Protein AF-A0A4Y2F3P7-F1 (afdb_monomer_lite)

Foldseek 3Di:
DDCDPVQVVQLVVLVLVLCLCQPPPPPNVPPPVSNVVSLVVSQVSGPDHDDSVVSVVVVVVVVVVVVVQLVVVVVPPDPVSVVVVCVVSDDPPPRCVVSSVNVVVVVVVVVVD

Organism: Araneus ventricosus (NCBI:txid182803)

Secondary structure (DSSP, 8-state):
----HHHHHHHHHHHHT-HHHH-TTSGGGG-HHHHHHHHHHHHHHSSS---HHHHHHHHHHHHHHHHHHHHHHHHSS-THHHHHHHHHTTT--SSSHHHHHHHHHHHHHTT--

Radius of gyration: 15.16 Å; chains: 1; bounding box: 39×27×40 Å

Structure (mmCIF, N/CA/C/O backbone):
data_AF-A0A4Y2F3P7-F1
#
_entry.id   AF-A0A4Y2F3P7-F1
#
loop_
_atom_site.group_PDB
_atom_site.id
_atom_site.type_symbol
_atom_site.label_atom_id
_atom_site.label_alt_id
_atom_site.label_comp_id
_atom_site.label_asym_id
_atom_site.label_entity_id
_atom_site.label_seq_id
_atom_site.pdbx_PDB_ins_code
_atom_site.Cartn_x
_atom_site.Cartn_y
_atom_site.Cartn_z
_atom_site.occupancy
_atom_site.B_iso_or_equiv
_atom_site.auth_seq_id
_atom_site.auth_comp_id
_atom_site.auth_asym_id
_atom_site.auth_atom_id
_atom_site.pdbx_PDB_model_num
ATOM 1 N N . MET A 1 1 ? -7.903 16.117 0.290 1.00 64.12 1 MET A N 1
ATOM 2 C CA . MET A 1 1 ? -8.701 14.959 -0.153 1.00 64.12 1 MET A CA 1
ATOM 3 C C . MET A 1 1 ? -9.018 14.114 1.056 1.00 64.12 1 MET A C 1
ATOM 5 O O . MET A 1 1 ? -8.113 13.847 1.843 1.00 64.12 1 MET A O 1
ATOM 9 N N . GLU A 1 2 ? -10.283 13.759 1.219 1.00 78.06 2 GLU A N 1
ATOM 10 C CA . GLU A 1 2 ? -10.767 12.995 2.361 1.00 78.06 2 GLU A CA 1
ATOM 11 C C . GLU A 1 2 ? -10.760 11.503 2.016 1.00 78.06 2 GLU A C 1
ATOM 13 O O . GLU A 1 2 ? -11.240 11.102 0.961 1.00 78.06 2 GLU A O 1
ATOM 18 N N . TRP A 1 3 ? -10.139 10.691 2.870 1.00 82.50 3 TRP A N 1
ATOM 19 C CA . TRP A 1 3 ? -10.161 9.236 2.741 1.00 82.50 3 TRP A CA 1
ATOM 20 C C . TRP A 1 3 ? -11.307 8.716 3.597 1.00 82.50 3 TRP A C 1
ATOM 22 O O . TRP A 1 3 ? -11.174 8.708 4.821 1.00 82.50 3 TRP A O 1
ATOM 32 N N . ASN A 1 4 ? -12.399 8.295 2.968 1.00 86.81 4 ASN A N 1
ATOM 33 C CA . ASN A 1 4 ? -13.493 7.630 3.669 1.00 86.81 4 ASN A CA 1
ATOM 34 C C . ASN A 1 4 ? -13.157 6.147 3.920 1.00 86.81 4 ASN A C 1
ATOM 36 O O . ASN A 1 4 ? -12.151 5.627 3.429 1.00 86.81 4 ASN A O 1
ATOM 40 N N . ASN A 1 5 ? -13.991 5.469 4.708 1.00 82.62 5 ASN A N 1
ATOM 41 C CA . ASN A 1 5 ? -13.761 4.066 5.048 1.00 82.62 5 ASN A CA 1
ATOM 42 C C . ASN A 1 5 ? -13.778 3.167 3.808 1.00 82.62 5 ASN A C 1
ATOM 44 O O . ASN A 1 5 ? -12.901 2.326 3.682 1.00 82.62 5 ASN A O 1
ATOM 48 N N . GLU A 1 6 ? -14.698 3.390 2.869 1.00 84.38 6 GLU A N 1
ATOM 49 C CA . GLU A 1 6 ? -14.829 2.600 1.637 1.00 84.38 6 GLU A CA 1
ATOM 50 C C . GLU A 1 6 ? -13.552 2.630 0.785 1.00 84.38 6 GLU A C 1
ATOM 52 O O . GLU A 1 6 ? -13.012 1.577 0.460 1.00 84.38 6 GLU A O 1
ATOM 57 N N . LEU A 1 7 ? -12.993 3.818 0.531 1.00 85.75 7 LEU A N 1
ATOM 58 C CA . LEU A 1 7 ? -11.725 3.995 -0.188 1.00 85.75 7 LEU A CA 1
ATOM 59 C C . LEU A 1 7 ? -10.540 3.381 0.562 1.00 85.75 7 LEU A C 1
ATOM 61 O O . LEU A 1 7 ? -9.559 2.956 -0.047 1.00 85.75 7 LEU A O 1
ATOM 65 N N . ILE A 1 8 ? -10.591 3.354 1.897 1.00 86.19 8 ILE A N 1
ATOM 66 C CA . ILE A 1 8 ? -9.576 2.663 2.695 1.00 86.19 8 ILE A CA 1
ATOM 67 C C . ILE A 1 8 ? -9.691 1.147 2.497 1.00 86.19 8 ILE A C 1
ATOM 69 O O . ILE A 1 8 ? -8.653 0.515 2.315 1.00 86.19 8 ILE A O 1
ATOM 73 N N . MET A 1 9 ? -10.901 0.572 2.488 1.00 83.81 9 MET A N 1
ATOM 74 C CA . MET A 1 9 ? -11.093 -0.862 2.203 1.00 83.81 9 MET A CA 1
ATOM 75 C C . MET A 1 9 ? -10.571 -1.202 0.807 1.00 83.81 9 MET A C 1
ATOM 77 O O . MET A 1 9 ? -9.777 -2.125 0.645 1.00 83.81 9 MET A O 1
ATOM 81 N N . GLU A 1 10 ? -10.955 -0.389 -0.176 1.00 88.12 10 GLU A N 1
ATOM 82 C CA . GLU A 1 10 ? -10.577 -0.558 -1.576 1.00 88.12 10 GLU A CA 1
ATOM 83 C C . GLU A 1 10 ? -9.060 -0.476 -1.782 1.00 88.12 10 GLU A C 1
ATOM 85 O O . GLU A 1 10 ? -8.501 -1.161 -2.630 1.00 88.12 10 GLU A O 1
ATOM 90 N N . PHE A 1 11 ? -8.367 0.322 -0.968 1.00 88.75 11 PHE A N 1
ATOM 91 C CA . PHE A 1 11 ? -6.908 0.356 -0.935 1.00 88.75 11 PHE A CA 1
ATOM 92 C C . PHE A 1 11 ? -6.290 -0.880 -0.277 1.00 88.75 11 PHE A C 1
ATOM 94 O O . PHE A 1 11 ? -5.257 -1.374 -0.732 1.00 88.75 11 PHE A O 1
ATOM 101 N N . LEU A 1 12 ? -6.883 -1.360 0.814 1.00 85.38 12 LEU A N 1
ATOM 102 C CA . LEU A 1 12 ? -6.334 -2.455 1.607 1.00 85.38 12 LEU A CA 1
ATOM 103 C C . LEU A 1 12 ? -6.451 -3.812 0.910 1.00 85.38 12 LEU A C 1
ATOM 105 O O . LEU A 1 12 ? -5.537 -4.624 1.049 1.00 85.38 12 LEU A O 1
ATOM 109 N N . ASP A 1 13 ? -7.517 -4.052 0.149 1.00 87.50 13 ASP A N 1
ATOM 110 C CA . ASP A 1 13 ? -7.730 -5.323 -0.554 1.00 87.50 13 ASP A CA 1
ATOM 111 C C . ASP A 1 13 ? -6.608 -5.677 -1.555 1.00 87.50 13 ASP A C 1
ATOM 113 O O . ASP A 1 13 ? -6.004 -6.741 -1.405 1.00 87.50 13 ASP A O 1
ATOM 117 N N . PRO A 1 14 ? -6.241 -4.826 -2.533 1.00 88.50 14 PRO A N 1
ATOM 118 C CA . PRO A 1 14 ? -5.115 -5.101 -3.422 1.00 88.50 14 PRO A CA 1
ATOM 119 C C . PRO A 1 14 ? -3.764 -4.980 -2.705 1.00 88.50 14 PRO A C 1
ATOM 121 O O . PRO A 1 14 ? -2.806 -5.634 -3.101 1.00 88.50 14 PRO A O 1
ATOM 124 N N . TYR A 1 15 ? -3.659 -4.182 -1.639 1.00 88.56 15 TYR A N 1
ATOM 125 C CA . TYR A 1 15 ? -2.419 -4.065 -0.868 1.00 88.56 15 TYR A CA 1
ATOM 126 C C . TYR A 1 15 ? -2.040 -5.372 -0.151 1.00 88.56 15 TYR A C 1
ATOM 128 O O . TYR A 1 15 ? -0.862 -5.734 -0.131 1.00 88.56 15 TYR A O 1
ATOM 136 N N . ASP A 1 16 ? -3.016 -6.092 0.407 1.00 84.62 16 ASP A N 1
ATOM 137 C CA . ASP A 1 16 ? -2.804 -7.392 1.064 1.00 84.62 16 ASP A CA 1
ATOM 138 C C . ASP A 1 16 ? -2.251 -8.442 0.084 1.00 84.62 16 ASP A C 1
ATOM 140 O O . ASP A 1 16 ? -1.336 -9.200 0.409 1.00 84.62 16 ASP A O 1
ATOM 144 N N . LEU A 1 17 ? -2.718 -8.404 -1.167 1.00 87.62 17 LEU A N 1
ATOM 145 C CA . LEU A 1 17 ? -2.315 -9.324 -2.236 1.00 87.62 17 LEU A CA 1
ATOM 146 C C . LEU A 1 17 ? -0.904 -9.078 -2.788 1.00 87.62 17 LEU A C 1
ATOM 148 O O . LEU A 1 17 ? -0.411 -9.889 -3.569 1.00 87.62 17 LEU A O 1
ATOM 152 N N . GLU A 1 18 ? -0.239 -7.992 -2.390 1.00 88.81 18 GLU A N 1
ATOM 153 C CA . GLU A 1 18 ? 1.062 -7.581 -2.923 1.00 88.81 18 GLU A CA 1
ATOM 154 C C . GLU A 1 18 ? 2.191 -7.785 -1.890 1.00 88.81 18 GLU A C 1
ATOM 156 O O . GLU A 1 18 ? 2.733 -6.813 -1.343 1.00 88.81 18 GLU A O 1
ATOM 161 N N . PRO A 1 19 ? 2.618 -9.040 -1.622 1.00 84.62 19 PRO A N 1
ATOM 162 C CA . PRO A 1 19 ? 3.602 -9.352 -0.585 1.00 84.62 19 PRO A CA 1
ATOM 163 C C . PRO A 1 19 ? 4.960 -8.703 -0.840 1.00 84.62 19 PRO A C 1
ATOM 165 O O . PRO A 1 19 ? 5.689 -8.430 0.105 1.00 84.62 19 PRO A O 1
ATOM 168 N N . MET A 1 20 ? 5.308 -8.378 -2.083 1.00 86.94 20 MET A N 1
ATOM 169 C CA . MET A 1 20 ? 6.545 -7.649 -2.379 1.00 86.94 20 MET A CA 1
ATOM 170 C C . MET A 1 20 ? 6.574 -6.242 -1.759 1.00 86.94 20 MET A C 1
ATOM 172 O O . MET A 1 20 ? 7.644 -5.724 -1.456 1.00 86.94 20 MET A O 1
ATOM 176 N N . ILE A 1 21 ? 5.425 -5.620 -1.473 1.00 86.56 21 ILE A N 1
ATOM 177 C CA . ILE A 1 21 ? 5.390 -4.301 -0.823 1.00 86.56 21 ILE A CA 1
ATOM 178 C C . ILE A 1 21 ? 5.601 -4.412 0.688 1.00 86.56 21 ILE A C 1
ATOM 180 O O . ILE A 1 21 ? 6.237 -3.541 1.293 1.00 86.56 21 ILE A O 1
ATOM 184 N N . TRP A 1 22 ? 5.037 -5.439 1.321 1.00 83.31 22 TRP A N 1
ATOM 185 C CA . TRP A 1 22 ? 4.931 -5.495 2.776 1.00 83.31 22 TRP A CA 1
ATOM 186 C C . TRP A 1 22 ? 5.704 -6.622 3.453 1.00 83.31 22 TRP A C 1
ATOM 188 O O . TRP A 1 22 ? 6.083 -6.453 4.610 1.00 83.31 22 TRP A O 1
ATOM 198 N N . ASN A 1 23 ? 5.962 -7.730 2.764 1.00 79.44 23 ASN A N 1
ATOM 199 C CA . ASN A 1 23 ? 6.666 -8.882 3.306 1.00 79.44 23 ASN A CA 1
ATOM 200 C C . ASN A 1 23 ? 8.175 -8.768 3.029 1.00 79.44 23 ASN A C 1
ATOM 202 O O . ASN A 1 23 ? 8.604 -9.002 1.901 1.00 79.44 23 ASN A O 1
ATOM 206 N N . PRO A 1 24 ? 9.020 -8.500 4.037 1.00 77.00 24 PRO A N 1
ATOM 207 C CA . PRO A 1 24 ? 10.465 -8.425 3.856 1.00 77.00 24 PRO A CA 1
ATOM 208 C C . PRO A 1 24 ? 11.137 -9.771 3.566 1.00 77.00 24 PRO A C 1
ATOM 210 O O . PRO A 1 24 ? 12.311 -9.768 3.203 1.00 77.00 24 PRO A O 1
ATOM 213 N N . GLN A 1 25 ? 10.431 -10.894 3.740 1.00 79.31 25 GLN A N 1
ATOM 214 C CA . GLN A 1 25 ? 10.898 -12.225 3.333 1.00 79.31 25 GLN A CA 1
ATOM 215 C C . GLN A 1 25 ? 10.588 -12.527 1.863 1.00 79.31 25 GLN A C 1
ATOM 217 O O . GLN A 1 25 ? 11.075 -13.520 1.334 1.00 79.31 25 GLN A O 1
ATOM 222 N N . ASN A 1 26 ? 9.773 -11.703 1.197 1.00 80.81 26 ASN A N 1
ATOM 223 C CA . ASN A 1 26 ? 9.545 -11.855 -0.231 1.00 80.81 26 ASN A CA 1
ATOM 224 C C . ASN A 1 26 ? 10.834 -11.502 -0.988 1.00 80.81 26 ASN A C 1
ATOM 226 O O . ASN A 1 26 ? 11.434 -10.452 -0.745 1.00 80.81 26 ASN A O 1
ATOM 230 N N . GLU A 1 27 ? 11.241 -12.365 -1.916 1.00 85.81 27 GLU A N 1
ATOM 231 C CA . GLU A 1 27 ? 12.463 -12.205 -2.712 1.00 85.81 27 GLU A CA 1
ATOM 232 C C . GLU A 1 27 ? 12.508 -10.856 -3.450 1.00 85.81 27 GLU A C 1
ATOM 234 O O . GLU A 1 27 ? 13.539 -10.181 -3.483 1.00 85.81 27 GLU A O 1
ATOM 239 N N . HIS A 1 28 ? 11.355 -10.394 -3.933 1.00 85.19 28 HIS A N 1
ATOM 240 C CA . HIS A 1 28 ? 11.215 -9.153 -4.689 1.00 85.19 28 HIS A CA 1
ATOM 241 C C . HIS A 1 28 ? 10.998 -7.914 -3.811 1.00 85.19 28 HIS A C 1
ATOM 243 O O . HIS A 1 28 ? 10.872 -6.809 -4.333 1.00 85.19 28 HIS A O 1
ATOM 249 N N . HIS A 1 29 ? 11.001 -8.036 -2.479 1.00 79.88 29 HIS A N 1
ATOM 250 C CA . HIS A 1 29 ? 10.772 -6.894 -1.584 1.00 79.88 29 HIS A CA 1
ATOM 251 C C . HIS A 1 29 ? 11.836 -5.795 -1.695 1.00 79.88 29 HIS A C 1
ATOM 253 O O . HIS A 1 29 ? 11.574 -4.617 -1.443 1.00 79.88 29 HIS A O 1
ATOM 259 N N . LYS A 1 30 ? 13.065 -6.175 -2.055 1.00 83.06 30 LYS A N 1
ATOM 260 C CA . LYS A 1 30 ? 14.181 -5.238 -2.251 1.00 83.06 30 LYS A CA 1
ATOM 261 C C . LYS A 1 30 ? 14.285 -4.745 -3.694 1.00 83.06 30 LYS A C 1
ATOM 263 O O . LYS A 1 30 ? 15.049 -3.814 -3.955 1.00 83.06 30 LYS A O 1
ATOM 268 N N . ASP A 1 31 ? 13.533 -5.347 -4.612 1.00 90.25 31 ASP A N 1
ATOM 269 C CA . ASP A 1 31 ? 13.552 -4.987 -6.020 1.00 90.25 31 ASP A CA 1
ATOM 270 C C . ASP A 1 31 ? 12.642 -3.780 -6.268 1.00 90.25 31 ASP A C 1
ATOM 272 O O . ASP A 1 31 ? 11.419 -3.826 -6.127 1.00 90.25 31 ASP A O 1
ATOM 276 N N . ARG A 1 32 ? 13.265 -2.665 -6.653 1.00 89.38 32 ARG A N 1
ATOM 277 C CA . ARG A 1 32 ? 12.570 -1.395 -6.877 1.00 89.38 32 ARG A CA 1
ATOM 278 C C . ARG A 1 32 ? 11.577 -1.461 -8.032 1.00 89.38 32 ARG A C 1
ATOM 280 O O . ARG A 1 32 ? 10.570 -0.761 -7.956 1.00 89.38 32 ARG A O 1
ATOM 287 N N . ASN A 1 33 ? 11.849 -2.262 -9.059 1.00 92.75 33 ASN A N 1
ATOM 288 C CA . ASN A 1 33 ? 10.989 -2.378 -10.234 1.00 92.75 33 ASN A CA 1
ATOM 289 C C . ASN A 1 33 ? 9.734 -3.166 -9.872 1.00 92.75 33 ASN A C 1
ATOM 291 O O . ASN A 1 33 ? 8.631 -2.653 -10.014 1.00 92.75 33 ASN A O 1
ATOM 295 N N . HIS A 1 34 ? 9.902 -4.335 -9.253 1.00 91.31 34 HIS A N 1
ATOM 296 C CA . HIS A 1 34 ? 8.775 -5.154 -8.805 1.00 91.31 34 HIS A CA 1
ATOM 297 C C . HIS A 1 34 ? 7.903 -4.423 -7.775 1.00 91.31 34 HIS A C 1
ATOM 299 O O . HIS A 1 34 ? 6.676 -4.433 -7.874 1.00 91.31 34 HIS A O 1
ATOM 305 N N . VAL A 1 35 ? 8.521 -3.718 -6.821 1.00 90.75 35 VAL A N 1
ATOM 306 C CA . VAL A 1 35 ? 7.785 -2.886 -5.859 1.00 90.75 35 VAL A CA 1
ATOM 307 C C . VAL A 1 35 ? 7.046 -1.749 -6.567 1.00 90.75 35 VAL A C 1
ATOM 309 O O . VAL A 1 35 ? 5.906 -1.455 -6.210 1.00 90.75 35 VAL A O 1
ATOM 312 N N . TYR A 1 36 ? 7.663 -1.090 -7.550 1.00 93.75 36 TYR A N 1
ATOM 313 C CA . TYR A 1 36 ? 7.001 -0.045 -8.334 1.00 93.75 36 TYR A CA 1
ATOM 314 C C . TYR A 1 36 ? 5.795 -0.594 -9.101 1.00 93.75 36 TYR A C 1
ATOM 316 O O . TYR A 1 36 ? 4.719 0.001 -9.031 1.00 93.75 36 TYR A O 1
ATOM 324 N N . ASP A 1 37 ? 5.947 -1.746 -9.747 1.00 94.38 37 ASP A N 1
ATOM 325 C CA . ASP A 1 37 ? 4.884 -2.401 -10.505 1.00 94.38 37 ASP A CA 1
ATOM 326 C C . ASP A 1 37 ? 3.734 -2.842 -9.598 1.00 94.38 37 ASP A C 1
ATOM 328 O O . ASP A 1 37 ? 2.571 -2.671 -9.953 1.00 94.38 37 ASP A O 1
ATOM 332 N N . ALA A 1 38 ? 4.025 -3.318 -8.387 1.00 93.75 38 ALA A N 1
ATOM 333 C CA . ALA A 1 38 ? 3.003 -3.612 -7.384 1.00 93.75 38 ALA A CA 1
ATOM 334 C C . ALA A 1 38 ? 2.218 -2.362 -6.974 1.00 93.75 38 ALA A C 1
ATOM 336 O O . ALA A 1 38 ? 0.989 -2.370 -6.929 1.00 93.75 38 ALA A O 1
ATOM 337 N N . TRP A 1 39 ? 2.910 -1.244 -6.737 1.00 94.69 39 TRP A N 1
ATOM 338 C CA . TRP A 1 39 ? 2.246 0.033 -6.468 1.00 94.69 39 TRP A CA 1
ATOM 339 C C . TRP A 1 39 ? 1.400 0.507 -7.651 1.00 94.69 39 TRP A C 1
ATOM 341 O O . TRP A 1 39 ? 0.340 1.095 -7.437 1.00 94.69 39 TRP A O 1
ATOM 351 N N . LYS A 1 40 ? 1.846 0.248 -8.883 1.00 95.00 40 LYS A N 1
ATOM 352 C CA . LYS A 1 40 ? 1.078 0.522 -10.098 1.00 95.00 40 LYS A CA 1
ATOM 353 C C . LYS A 1 40 ? -0.168 -0.348 -10.204 1.00 95.00 40 LYS A C 1
ATOM 355 O O . LYS A 1 40 ? -1.225 0.192 -10.505 1.00 95.00 40 LYS A O 1
ATOM 360 N N . ARG A 1 41 ? -0.079 -1.643 -9.891 1.00 94.62 41 ARG A N 1
ATOM 361 C CA . ARG A 1 41 ? -1.245 -2.538 -9.840 1.00 94.62 41 ARG A CA 1
ATOM 362 C C . ARG A 1 41 ? -2.271 -2.055 -8.823 1.00 94.62 41 ARG A C 1
ATOM 364 O O . ARG A 1 41 ? -3.435 -1.928 -9.173 1.00 94.62 41 ARG A O 1
ATOM 371 N N . ILE A 1 42 ? -1.837 -1.673 -7.619 1.00 93.81 42 ILE A N 1
ATOM 372 C CA . ILE A 1 42 ? -2.731 -1.072 -6.616 1.00 93.81 42 ILE A CA 1
ATOM 373 C C . ILE A 1 42 ? -3.374 0.208 -7.157 1.00 93.81 42 ILE A C 1
ATOM 375 O O . ILE A 1 42 ? -4.582 0.355 -7.051 1.00 93.81 42 ILE A O 1
ATOM 379 N N . GLN A 1 43 ? -2.592 1.117 -7.752 1.00 93.94 43 GLN A N 1
ATOM 380 C CA . GLN A 1 43 ? -3.113 2.358 -8.338 1.00 93.94 43 GLN A CA 1
ATOM 381 C C . GLN A 1 43 ? -4.208 2.079 -9.377 1.00 93.94 43 GLN A C 1
ATOM 383 O O . GLN A 1 43 ? -5.238 2.741 -9.361 1.00 93.94 43 GLN A O 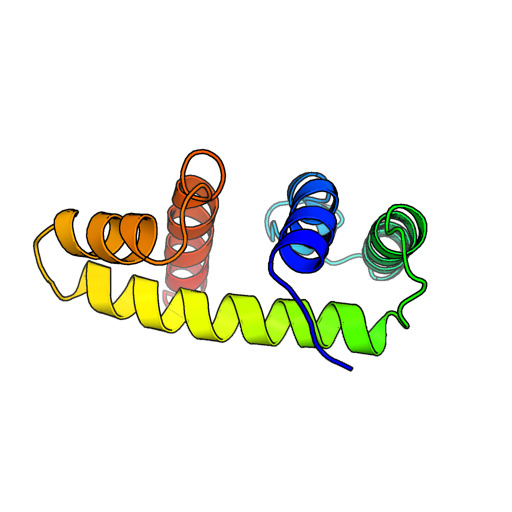1
ATOM 388 N N . SER A 1 44 ? -3.988 1.104 -10.260 1.00 93.88 44 SER A N 1
ATOM 389 C CA . SER A 1 44 ? -4.933 0.739 -11.319 1.00 93.88 44 SER A CA 1
ATOM 390 C C . SER A 1 44 ? -6.180 0.007 -10.823 1.00 93.88 44 SER A C 1
ATOM 392 O O . SER A 1 44 ? -7.185 0.017 -11.525 1.00 93.88 44 SER A O 1
ATOM 394 N N . SER A 1 45 ? -6.127 -0.621 -9.647 1.00 91.75 45 SER A N 1
ATOM 395 C CA . SER A 1 45 ? -7.268 -1.328 -9.051 1.00 91.75 45 SER A CA 1
ATOM 396 C C . SER A 1 45 ? -8.225 -0.418 -8.279 1.00 91.75 45 SER A C 1
ATOM 398 O O . SER A 1 45 ? -9.287 -0.881 -7.878 1.00 91.75 45 SER A O 1
ATOM 400 N N . LEU A 1 46 ? -7.856 0.843 -8.038 1.00 89.94 46 LEU A N 1
ATOM 401 C CA . LEU A 1 46 ? -8.680 1.799 -7.298 1.00 89.94 46 LEU A CA 1
ATOM 402 C C . LEU A 1 46 ? -9.670 2.518 -8.218 1.00 89.94 46 LEU A C 1
ATOM 404 O O . LEU A 1 46 ? -9.334 2.911 -9.334 1.00 89.94 46 LEU A O 1
ATOM 408 N N . SER A 1 47 ? -10.862 2.798 -7.696 1.00 89.25 47 SER A N 1
ATOM 409 C CA . SER A 1 47 ? -11.918 3.563 -8.371 1.00 89.25 47 SER A CA 1
ATOM 410 C C . SER A 1 47 ? -11.526 5.016 -8.640 1.00 89.25 47 SER A C 1
ATOM 412 O O . SER A 1 47 ? -12.106 5.672 -9.504 1.00 89.25 47 SER A O 1
ATOM 414 N N . ILE A 1 48 ? -10.550 5.538 -7.894 1.00 89.19 48 ILE A N 1
ATOM 415 C CA . ILE A 1 48 ? -10.023 6.891 -8.054 1.00 89.19 48 ILE A CA 1
ATOM 416 C C . ILE A 1 48 ? -8.530 6.811 -8.348 1.00 89.19 48 ILE A C 1
ATOM 418 O O . ILE A 1 48 ? -7.790 6.107 -7.660 1.00 89.19 48 ILE A O 1
ATOM 422 N N . ASP A 1 49 ? -8.072 7.594 -9.326 1.00 89.31 49 ASP A N 1
ATOM 423 C CA . ASP A 1 49 ? -6.647 7.692 -9.607 1.00 89.31 49 ASP A CA 1
ATOM 424 C C . ASP A 1 49 ? -5.926 8.489 -8.512 1.00 89.31 49 ASP A C 1
ATOM 426 O O . ASP A 1 49 ? -6.204 9.664 -8.249 1.00 89.31 49 ASP A O 1
ATOM 430 N N . PHE A 1 50 ? -4.956 7.838 -7.878 1.00 90.00 50 PHE A N 1
ATOM 431 C CA . PHE A 1 50 ? -4.088 8.439 -6.880 1.00 90.00 50 PHE A CA 1
ATOM 432 C C . PHE A 1 50 ? -2.642 8.367 -7.338 1.00 90.00 50 PHE A C 1
ATOM 434 O O . PHE A 1 50 ? -2.135 7.306 -7.691 1.00 90.00 50 PHE A O 1
ATOM 441 N N . SER A 1 51 ? -1.905 9.469 -7.189 1.00 93.19 51 SER A N 1
ATOM 442 C CA . SER A 1 51 ? -0.454 9.405 -7.370 1.00 93.19 51 SER A CA 1
ATOM 443 C C . SER A 1 51 ? 0.176 8.390 -6.405 1.00 93.19 51 SER A C 1
ATOM 445 O O . SER A 1 51 ? -0.187 8.316 -5.225 1.00 93.19 51 SER A O 1
ATOM 447 N N . LEU A 1 52 ? 1.209 7.674 -6.862 1.00 92.81 52 LEU A N 1
ATOM 448 C CA . LEU A 1 52 ? 1.940 6.719 -6.018 1.00 92.81 52 LEU A CA 1
ATOM 449 C C . LEU A 1 52 ? 2.483 7.357 -4.729 1.00 92.81 52 LEU A C 1
ATOM 451 O O . LEU A 1 52 ? 2.606 6.690 -3.704 1.00 92.81 52 LEU A O 1
ATOM 455 N N . LYS A 1 53 ? 2.790 8.661 -4.759 1.00 92.62 53 LYS A N 1
ATOM 456 C CA . LYS A 1 53 ? 3.212 9.428 -3.579 1.00 92.62 53 LYS A CA 1
ATOM 457 C C . LYS A 1 53 ? 2.113 9.468 -2.512 1.00 92.62 53 LYS A C 1
ATOM 459 O O . LYS A 1 53 ? 2.406 9.281 -1.332 1.00 92.62 53 LYS A O 1
ATOM 464 N N . VAL A 1 54 ? 0.863 9.685 -2.919 1.00 92.19 54 VAL A N 1
ATOM 465 C CA . VAL A 1 54 ? -0.296 9.719 -2.016 1.00 92.19 54 VAL A CA 1
ATOM 466 C C . VAL A 1 54 ? -0.581 8.329 -1.449 1.00 92.19 54 VAL A C 1
ATOM 468 O O . VAL A 1 54 ? -0.747 8.208 -0.236 1.00 92.19 54 VAL A O 1
ATOM 471 N N . LEU A 1 55 ? -0.540 7.282 -2.279 1.00 91.75 55 LEU A N 1
ATOM 472 C CA . LEU A 1 55 ? -0.747 5.893 -1.841 1.00 91.75 55 LEU A CA 1
ATOM 473 C C . LEU A 1 55 ? 0.294 5.452 -0.805 1.00 91.75 55 LEU A C 1
ATOM 475 O O . LEU A 1 55 ? -0.051 4.961 0.272 1.00 91.75 55 LEU A O 1
ATOM 479 N N . LYS A 1 56 ? 1.577 5.717 -1.079 1.00 91.56 56 LYS A N 1
ATOM 480 C CA . LYS A 1 56 ? 2.671 5.433 -0.139 1.00 91.56 56 LYS A CA 1
ATOM 481 C C . LYS A 1 56 ? 2.485 6.180 1.179 1.00 91.56 56 LYS A C 1
ATOM 483 O O . LYS A 1 56 ? 2.610 5.576 2.244 1.00 91.56 56 LYS A O 1
ATOM 488 N N . LYS A 1 57 ? 2.114 7.464 1.123 1.00 91.62 57 LYS A N 1
ATOM 489 C CA . LYS A 1 57 ? 1.864 8.259 2.331 1.00 91.62 57 LYS A CA 1
ATOM 490 C C . LYS A 1 57 ? 0.670 7.738 3.128 1.00 91.62 57 LYS A C 1
ATOM 492 O O . LYS A 1 57 ? 0.726 7.690 4.356 1.00 91.62 57 LYS A O 1
ATOM 497 N N . LYS A 1 58 ? -0.401 7.317 2.451 1.00 89.81 58 LYS A N 1
ATOM 498 C CA . LYS A 1 58 ? -1.578 6.740 3.106 1.00 89.81 58 LYS A CA 1
ATOM 499 C C . LYS A 1 58 ? -1.223 5.444 3.829 1.00 89.81 58 LYS A C 1
ATOM 501 O O . LYS A 1 58 ? -1.568 5.304 5.001 1.00 89.81 58 LYS A O 1
ATOM 506 N N . LYS A 1 59 ? -0.457 4.560 3.184 1.00 88.81 59 LYS A N 1
ATOM 507 C CA . LYS A 1 59 ? 0.089 3.349 3.810 1.00 88.81 59 LYS A CA 1
ATOM 508 C C . LYS A 1 59 ? 0.919 3.669 5.048 1.00 88.81 59 LYS A C 1
ATOM 510 O O . LYS A 1 59 ? 0.744 3.026 6.077 1.00 88.81 59 LYS A O 1
ATOM 515 N N . GLU A 1 60 ? 1.818 4.651 4.982 1.00 86.25 60 GLU A N 1
ATOM 516 C CA . GLU A 1 60 ? 2.622 5.061 6.143 1.00 86.25 60 GLU A CA 1
ATOM 517 C C . GLU A 1 60 ? 1.756 5.517 7.317 1.00 86.25 60 GLU A C 1
ATOM 519 O O . GLU A 1 60 ? 1.978 5.069 8.442 1.00 86.25 60 GLU A O 1
ATOM 524 N N . ASN A 1 61 ? 0.750 6.354 7.053 1.00 85.06 61 ASN A N 1
ATOM 525 C CA . ASN A 1 61 ? -0.163 6.855 8.078 1.00 85.06 61 ASN A CA 1
ATOM 526 C C . ASN A 1 61 ? -0.983 5.719 8.711 1.00 85.06 61 ASN A C 1
ATOM 528 O O . ASN A 1 61 ? -1.085 5.654 9.934 1.00 85.06 61 ASN A O 1
ATOM 532 N N . LEU A 1 62 ? -1.519 4.800 7.897 1.00 84.56 62 LEU A N 1
ATOM 533 C CA . LEU A 1 62 ? -2.258 3.627 8.381 1.00 84.56 62 LEU A CA 1
ATOM 534 C C . LEU A 1 62 ? -1.377 2.756 9.283 1.00 84.56 62 LEU A C 1
ATOM 536 O O . LEU A 1 62 ? -1.771 2.409 10.394 1.00 84.56 62 LEU A O 1
ATOM 540 N N . MET A 1 63 ? -0.147 2.476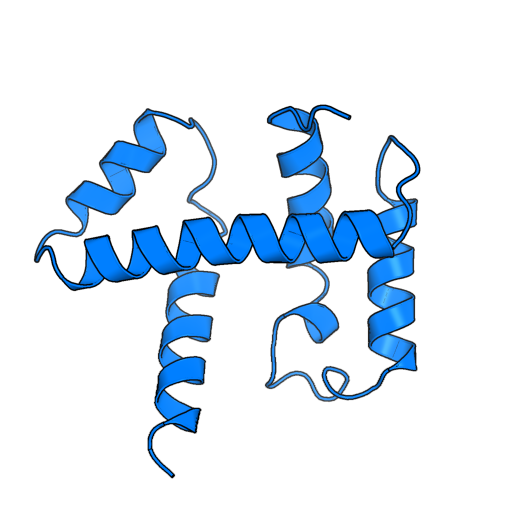 8.850 1.00 79.44 63 MET A N 1
ATOM 541 C CA . MET A 1 63 ? 0.791 1.654 9.617 1.00 79.44 63 MET A CA 1
ATOM 542 C C . MET A 1 63 ? 1.275 2.346 10.894 1.00 79.44 63 MET A C 1
ATOM 544 O O . MET A 1 63 ? 1.511 1.676 11.892 1.00 79.44 63 MET A O 1
ATOM 548 N N . ALA A 1 64 ? 1.435 3.671 10.901 1.00 76.69 64 ALA A N 1
ATOM 549 C CA . ALA A 1 64 ? 1.810 4.415 12.104 1.00 76.69 64 ALA A CA 1
ATOM 550 C C . ALA A 1 64 ? 0.728 4.317 13.189 1.00 76.69 64 ALA A C 1
ATOM 552 O O . ALA A 1 64 ? 1.033 3.962 14.330 1.00 76.69 64 ALA A O 1
ATOM 553 N N . THR A 1 65 ? -0.533 4.555 12.817 1.00 74.31 65 THR A N 1
ATOM 554 C CA . THR A 1 65 ? -1.683 4.389 13.717 1.00 74.31 65 THR A CA 1
ATOM 555 C C . THR A 1 65 ? -1.776 2.950 14.213 1.00 74.31 65 THR A C 1
ATOM 557 O O . THR A 1 65 ? -1.912 2.715 15.412 1.00 74.31 65 THR A O 1
ATOM 560 N N . TYR A 1 66 ? -1.612 1.983 13.310 1.00 72.88 66 TYR A N 1
ATOM 561 C CA . TYR A 1 66 ? -1.687 0.566 13.640 1.00 72.88 66 TYR A CA 1
ATOM 562 C C . TYR A 1 66 ? -0.589 0.109 14.607 1.00 72.88 66 TYR A C 1
ATOM 564 O O . TYR A 1 66 ? -0.889 -0.533 15.607 1.00 72.88 66 TYR A O 1
ATOM 572 N N . ARG A 1 67 ? 0.676 0.490 14.375 1.00 73.19 67 ARG A N 1
ATOM 573 C CA . ARG A 1 67 ? 1.794 0.166 15.283 1.00 73.19 67 ARG A CA 1
ATOM 574 C C . ARG A 1 67 ? 1.555 0.706 16.686 1.00 73.19 67 ARG A C 1
ATOM 576 O O . ARG A 1 67 ? 1.801 -0.005 17.654 1.00 73.19 67 ARG A O 1
ATOM 583 N N . LYS A 1 68 ? 1.055 1.941 16.799 1.00 69.81 68 LYS A N 1
ATOM 584 C CA . LYS A 1 68 ? 0.728 2.548 18.095 1.00 69.81 68 LYS A CA 1
ATOM 585 C C . LYS A 1 68 ? -0.332 1.728 18.832 1.00 69.81 68 LYS A C 1
ATOM 587 O O . LYS A 1 68 ? -0.146 1.425 20.004 1.00 69.81 68 LYS A O 1
ATOM 592 N N . LEU A 1 69 ? -1.394 1.327 18.134 1.00 66.69 69 LEU A N 1
ATOM 593 C CA . LEU A 1 69 ? -2.448 0.483 18.699 1.00 66.69 69 LEU A CA 1
ATOM 594 C C . LEU A 1 69 ? -1.918 -0.894 19.111 1.00 66.69 69 LEU A C 1
ATOM 596 O O . LEU A 1 69 ? -2.203 -1.357 20.210 1.00 66.69 69 LEU A O 1
ATOM 600 N N . ALA A 1 70 ? -1.104 -1.527 18.267 1.00 64.88 70 ALA A N 1
ATOM 601 C CA . ALA A 1 70 ? -0.521 -2.830 18.558 1.00 64.88 70 ALA A CA 1
ATOM 602 C C . ALA A 1 70 ? 0.416 -2.795 19.777 1.00 64.88 70 ALA A C 1
ATOM 604 O O . ALA A 1 70 ? 0.398 -3.710 20.596 1.00 64.88 70 ALA A O 1
ATOM 605 N N . MET A 1 71 ? 1.191 -1.717 19.941 1.00 66.75 71 MET A N 1
ATOM 606 C CA . MET A 1 71 ? 2.003 -1.493 21.141 1.00 66.75 71 MET A CA 1
ATOM 607 C C . MET A 1 71 ? 1.146 -1.322 22.395 1.00 66.75 71 MET A C 1
ATOM 609 O O . MET A 1 71 ? 1.516 -1.844 23.443 1.00 66.75 71 MET A O 1
ATOM 613 N N . THR A 1 72 ? 0.013 -0.619 22.300 1.00 63.44 72 THR A N 1
ATOM 614 C CA . THR A 1 72 ? -0.938 -0.515 23.412 1.00 63.44 72 THR A CA 1
ATOM 615 C C . THR A 1 72 ? -1.464 -1.896 23.792 1.00 63.44 72 THR A C 1
ATOM 617 O O . THR A 1 72 ? -1.276 -2.285 24.935 1.00 63.44 72 THR A O 1
ATOM 620 N N . VAL A 1 73 ? -1.978 -2.670 22.828 1.00 62.28 73 VAL A N 1
ATOM 621 C CA . VAL A 1 73 ? -2.511 -4.032 23.049 1.00 62.28 73 VAL A CA 1
ATOM 622 C C . VAL A 1 73 ? -1.460 -5.000 23.600 1.00 62.28 73 VAL A C 1
ATOM 624 O O . VAL A 1 73 ? -1.792 -5.878 24.381 1.00 62.28 73 VAL A O 1
ATOM 627 N N . ARG A 1 74 ? -0.184 -4.867 23.220 1.00 60.53 74 ARG A N 1
ATOM 628 C CA . ARG A 1 74 ? 0.896 -5.687 23.795 1.00 60.53 74 ARG A CA 1
ATOM 629 C C . ARG A 1 74 ? 1.147 -5.366 25.272 1.00 60.53 74 ARG A C 1
ATOM 631 O O . ARG A 1 74 ? 1.532 -6.248 26.031 1.00 60.53 74 ARG A O 1
ATOM 638 N N . ASN A 1 75 ? 0.975 -4.105 25.661 1.00 59.88 75 ASN A N 1
ATOM 639 C CA . ASN A 1 75 ? 1.251 -3.634 27.016 1.00 59.88 75 ASN A CA 1
ATOM 640 C C . ASN A 1 75 ? 0.052 -3.818 27.960 1.00 59.88 75 ASN A C 1
ATOM 642 O O . ASN A 1 75 ? 0.241 -3.891 29.172 1.00 59.88 75 ASN A O 1
ATOM 646 N N . SER A 1 76 ? -1.169 -3.892 27.428 1.00 54.00 76 SER A N 1
ATOM 647 C CA . SER A 1 76 ? -2.373 -4.262 28.167 1.00 54.00 76 SER A CA 1
ATOM 648 C C . SER A 1 76 ? -2.614 -5.765 28.006 1.00 54.00 76 SER A C 1
ATOM 650 O O . SER A 1 76 ? -2.962 -6.223 26.931 1.00 54.00 76 SER A O 1
ATOM 652 N N . THR A 1 77 ? -2.419 -6.548 29.072 1.00 48.81 77 THR A N 1
ATOM 653 C CA . THR A 1 77 ? -2.501 -8.029 29.167 1.00 48.81 77 THR A CA 1
ATOM 654 C C . THR A 1 77 ? -3.869 -8.650 28.807 1.00 48.81 77 THR A C 1
ATOM 656 O O . THR A 1 77 ? -4.310 -9.624 29.406 1.00 48.81 77 THR A O 1
ATOM 659 N N . THR A 1 78 ? -4.595 -8.119 27.834 1.00 49.03 78 THR A N 1
ATOM 660 C CA . THR A 1 78 ? -5.907 -8.603 27.426 1.00 49.03 78 THR A CA 1
ATOM 661 C C . THR A 1 78 ? -6.106 -8.332 25.941 1.00 49.03 78 THR A C 1
ATOM 663 O O . THR A 1 78 ? -6.282 -7.186 25.530 1.00 49.03 78 THR A O 1
ATOM 666 N N . GLU A 1 79 ? -6.208 -9.406 25.152 1.00 47.53 79 GLU A N 1
ATOM 667 C CA . GLU A 1 79 ? -6.731 -9.460 23.769 1.00 47.53 79 GLU A CA 1
ATOM 668 C C . GLU A 1 79 ? -8.011 -8.620 23.534 1.00 47.53 79 GLU A C 1
ATOM 670 O O . GLU A 1 79 ? -8.380 -8.300 22.402 1.00 47.53 79 GLU A O 1
ATOM 675 N N . LEU A 1 80 ? -8.690 -8.228 24.614 1.00 49.94 80 LEU A N 1
ATOM 676 C CA . LEU A 1 80 ? -9.941 -7.483 24.652 1.00 49.94 80 LEU A CA 1
ATOM 677 C C . LEU A 1 80 ? -9.840 -6.013 24.196 1.00 49.94 80 LEU A C 1
ATOM 679 O O . LEU A 1 80 ? -10.862 -5.417 23.859 1.00 49.94 80 LEU A O 1
ATOM 683 N N . 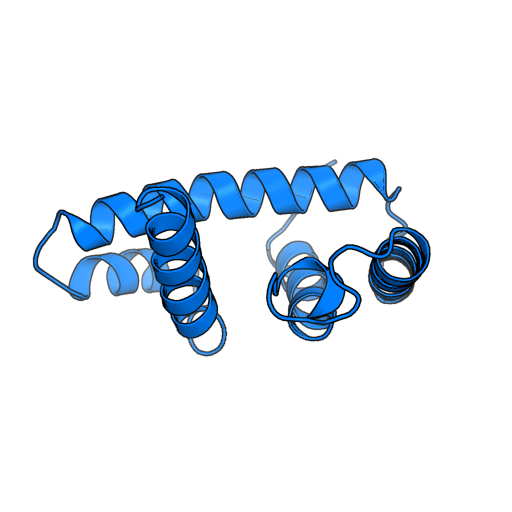GLU A 1 81 ? -8.659 -5.387 24.153 1.00 46.72 81 GLU A N 1
ATOM 684 C CA . GLU A 1 81 ? -8.560 -3.996 23.659 1.00 46.72 81 GLU A CA 1
ATOM 685 C C . GLU A 1 81 ? -8.511 -3.904 22.130 1.00 46.72 81 GLU A C 1
ATOM 687 O O . GLU A 1 81 ? -9.104 -2.991 21.547 1.00 46.72 81 GLU A O 1
ATOM 692 N N . CYS A 1 82 ? -7.914 -4.897 21.460 1.00 44.94 82 CYS A N 1
ATOM 693 C CA . CYS A 1 82 ? -7.944 -4.982 19.999 1.00 44.94 82 CYS A CA 1
ATOM 694 C C . CYS A 1 82 ? -9.392 -5.153 19.496 1.00 44.94 82 CYS A C 1
ATOM 696 O O . CYS A 1 82 ? -9.812 -4.506 18.533 1.00 44.94 82 CYS A O 1
ATOM 698 N N . THR A 1 83 ? -10.209 -5.927 20.221 1.00 43.50 83 THR A N 1
ATOM 699 C CA . THR A 1 83 ? -11.636 -6.144 19.921 1.00 43.50 83 THR A CA 1
ATOM 700 C C . THR A 1 83 ? -12.524 -4.925 20.206 1.00 43.50 83 THR A C 1
ATOM 702 O O . THR A 1 83 ? -13.482 -4.691 19.469 1.00 43.50 83 THR A O 1
ATOM 705 N N . LYS A 1 84 ? -12.200 -4.060 21.177 1.00 44.56 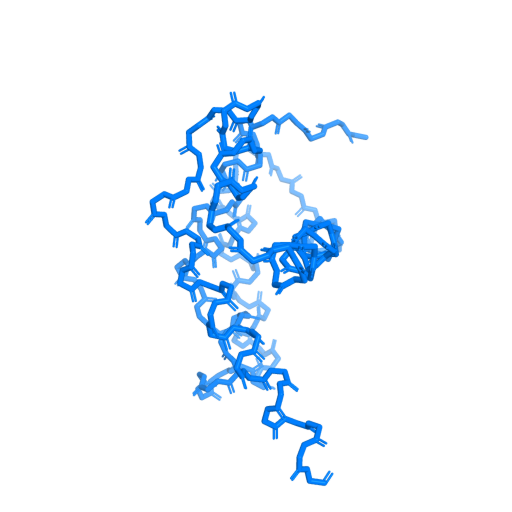84 LYS A N 1
ATOM 706 C CA . LYS A 1 84 ? -12.957 -2.807 21.404 1.00 44.56 84 LYS A CA 1
ATOM 707 C C . LYS A 1 84 ? -12.807 -1.801 20.257 1.00 44.56 84 LYS A C 1
ATOM 709 O O . LYS A 1 84 ? -13.801 -1.208 19.840 1.00 44.56 84 LYS A O 1
ATOM 714 N N . TYR A 1 85 ? -11.612 -1.666 19.677 1.00 41.91 85 TYR A N 1
AT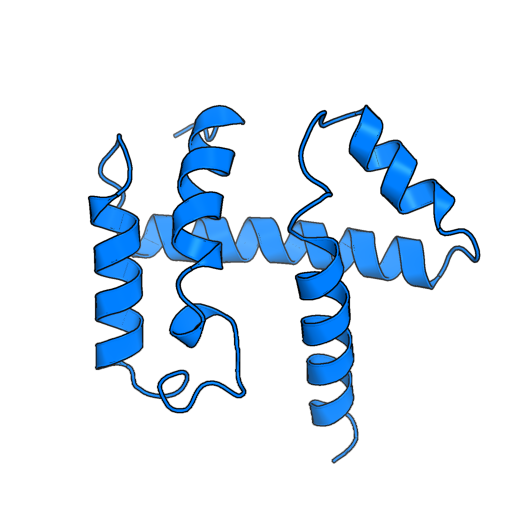OM 715 C CA . TYR A 1 85 ? -11.401 -0.817 18.490 1.00 41.91 85 TYR A CA 1
ATOM 716 C C . TYR A 1 85 ? -12.037 -1.416 17.220 1.00 41.91 85 TYR A C 1
ATOM 718 O O . TYR A 1 85 ? -12.478 -0.686 16.331 1.00 41.91 85 TYR A O 1
ATOM 726 N N . THR A 1 86 ? -12.150 -2.751 17.180 1.00 41.34 86 THR A N 1
ATOM 727 C CA . THR A 1 86 ? -12.881 -3.516 16.152 1.00 41.34 86 THR A CA 1
ATOM 728 C C . THR A 1 86 ? -14.374 -3.170 16.129 1.00 41.34 86 THR A C 1
ATOM 730 O O . THR A 1 86 ? -14.991 -3.167 15.067 1.00 41.34 86 THR A O 1
ATOM 733 N N . SER A 1 87 ? -14.945 -2.857 17.297 1.00 41.81 87 SER A N 1
ATOM 734 C CA . SER A 1 87 ? -16.359 -2.502 17.461 1.00 41.81 87 SER A CA 1
ATOM 735 C C . SER A 1 87 ? -16.660 -1.048 17.063 1.00 41.81 87 SER A C 1
ATOM 737 O O . SER A 1 87 ? -17.738 -0.756 16.558 1.00 41.81 87 SER A O 1
ATOM 739 N N . GLN A 1 88 ? -15.692 -0.135 17.217 1.00 45.06 88 GLN A N 1
ATOM 740 C CA . GLN A 1 88 ? -15.847 1.277 16.826 1.00 45.06 88 GLN A CA 1
ATOM 741 C C . GLN A 1 88 ? -15.616 1.538 15.326 1.00 45.06 88 GLN A C 1
ATOM 743 O O . GLN A 1 88 ? -16.150 2.508 14.799 1.00 45.06 88 GLN A O 1
ATOM 748 N N . ASN A 1 89 ? -14.865 0.677 14.628 1.00 44.66 89 ASN A N 1
ATOM 749 C CA . ASN A 1 89 ? -14.570 0.798 13.191 1.00 44.66 89 ASN A CA 1
ATOM 750 C C . ASN A 1 89 ? -15.049 -0.436 12.416 1.00 44.66 89 ASN A C 1
ATOM 752 O O . ASN A 1 89 ? -14.275 -1.019 11.661 1.00 44.66 89 ASN A O 1
ATOM 756 N N . GLY A 1 90 ? -16.288 -0.864 12.688 1.00 41.06 90 GLY A N 1
ATOM 757 C CA . GLY A 1 90 ? -16.893 -2.120 12.239 1.00 41.06 90 GLY A CA 1
ATOM 758 C C . GLY A 1 90 ? -16.337 -2.698 10.930 1.00 41.06 90 GLY A C 1
ATOM 759 O O . GLY A 1 90 ? -16.261 -2.006 9.921 1.00 41.06 90 GLY A O 1
ATOM 760 N N . LEU A 1 91 ? -16.019 -4.000 10.992 1.00 37.97 91 LEU A N 1
ATOM 761 C CA . LEU A 1 91 ? -15.736 -4.971 9.916 1.00 37.97 91 LEU A CA 1
ATOM 762 C C . LEU A 1 91 ? -14.293 -5.436 9.626 1.00 37.97 91 LEU A C 1
ATOM 764 O O . LEU A 1 91 ? -14.155 -6.380 8.849 1.00 37.97 91 LEU A O 1
ATOM 768 N N . HIS A 1 92 ? -13.219 -4.911 10.231 1.00 48.53 92 HIS A N 1
ATOM 769 C CA . HIS A 1 92 ? -11.886 -5.103 9.615 1.00 48.53 92 HIS A CA 1
ATOM 770 C C . HIS A 1 92 ? -10.851 -6.047 10.268 1.00 48.53 92 HIS A C 1
ATOM 772 O O . HIS A 1 92 ? -9.658 -5.880 10.021 1.00 48.53 92 HIS A O 1
ATOM 778 N N . THR A 1 93 ? -11.219 -7.076 11.041 1.00 42.19 93 THR A N 1
ATOM 779 C CA . THR A 1 93 ? -10.201 -7.896 11.756 1.00 42.19 93 THR A CA 1
ATOM 780 C C . THR A 1 93 ? -10.092 -9.372 11.392 1.00 42.19 93 THR A C 1
ATOM 782 O O . THR A 1 93 ? -9.302 -10.067 12.017 1.00 42.19 93 THR A O 1
ATOM 785 N N . LYS A 1 94 ? -10.752 -9.886 10.346 1.00 43.44 94 LYS A N 1
ATOM 786 C CA . LYS A 1 94 ? -10.460 -11.273 9.917 1.00 43.44 94 LYS A CA 1
ATOM 787 C C . LYS A 1 94 ? -9.182 -11.423 9.075 1.00 43.44 94 LYS A C 1
ATOM 789 O O . LYS A 1 94 ? -8.611 -12.504 9.075 1.00 43.44 94 LYS A O 1
ATOM 794 N N . LYS A 1 95 ? -8.708 -10.364 8.400 1.00 42.31 95 LYS A N 1
ATOM 795 C CA . LYS A 1 95 ? -7.528 -10.430 7.506 1.00 42.31 95 LYS A CA 1
ATOM 796 C C . LYS A 1 95 ? -6.213 -9.924 8.137 1.00 42.31 95 LYS A C 1
ATOM 798 O O . LYS A 1 95 ? -5.148 -10.454 7.855 1.00 42.31 95 LYS A O 1
ATOM 803 N N . TRP A 1 96 ? -6.273 -8.942 9.042 1.00 51.41 96 TRP A N 1
ATOM 804 C CA . TRP A 1 96 ? -5.095 -8.176 9.493 1.00 51.41 96 TRP A CA 1
ATOM 805 C C . TRP A 1 96 ? -4.398 -8.569 10.816 1.00 51.41 96 TRP A C 1
ATOM 807 O O . TRP A 1 96 ? -3.282 -8.088 11.022 1.00 51.41 96 TRP A O 1
ATOM 817 N N . PRO A 1 97 ? -4.932 -9.430 11.714 1.00 51.12 97 PRO A N 1
ATOM 818 C CA . PRO A 1 97 ? -4.188 -9.860 12.907 1.00 51.12 97 PRO A CA 1
ATOM 819 C C . PRO A 1 97 ? -2.852 -10.527 12.554 1.00 51.12 97 PRO A C 1
ATOM 821 O O . PRO A 1 97 ? -1.843 -10.308 13.222 1.00 51.12 97 PRO A O 1
ATOM 824 N N . HIS A 1 98 ? -2.830 -11.278 11.448 1.00 43.00 98 HIS A N 1
ATOM 825 C CA . HIS A 1 98 ? -1.641 -11.965 10.950 1.00 43.00 98 HIS A CA 1
ATOM 826 C C . HIS A 1 98 ? -0.531 -10.988 10.524 1.00 43.00 98 HIS A C 1
ATOM 828 O O . HIS A 1 98 ? 0.647 -11.227 10.785 1.00 43.00 98 HIS A O 1
ATOM 834 N N . PHE A 1 99 ? -0.900 -9.836 9.956 1.00 49.91 99 PHE A N 1
ATOM 835 C CA . PHE A 1 99 ? 0.045 -8.789 9.564 1.00 49.91 99 PHE A CA 1
ATOM 836 C C . PHE A 1 99 ? 0.732 -8.146 10.782 1.00 49.91 99 PHE A C 1
ATOM 838 O O . PHE A 1 99 ? 1.918 -7.823 10.728 1.00 49.91 99 PHE A O 1
ATOM 845 N N . CYS A 1 100 ? 0.014 -8.018 11.905 1.00 49.66 100 CYS A N 1
ATOM 846 C CA . CYS A 1 100 ? 0.568 -7.576 13.188 1.00 49.66 100 CYS A CA 1
ATOM 847 C C . CYS A 1 100 ? 1.644 -8.529 13.701 1.00 49.66 100 CYS A C 1
ATOM 849 O O . CYS A 1 100 ? 2.750 -8.102 14.019 1.00 49.66 100 CYS A O 1
ATOM 851 N N . ILE A 1 101 ? 1.319 -9.823 13.752 1.00 46.12 101 ILE A N 1
ATOM 852 C CA . ILE A 1 101 ? 2.205 -10.855 14.297 1.00 46.12 101 ILE A CA 1
ATOM 853 C C . ILE A 1 101 ? 3.470 -10.959 13.440 1.00 46.12 101 ILE A C 1
ATOM 855 O O . ILE A 1 101 ? 4.576 -10.919 13.975 1.00 46.12 101 ILE A O 1
ATOM 859 N N . LEU A 1 102 ? 3.334 -10.977 12.110 1.00 43.91 102 LEU A N 1
ATOM 860 C CA . LEU A 1 102 ? 4.484 -11.032 11.207 1.00 43.91 102 LEU A CA 1
ATOM 861 C C . LEU A 1 102 ? 5.357 -9.772 11.276 1.00 43.91 102 LEU A C 1
ATOM 863 O O . LEU A 1 102 ? 6.581 -9.887 11.314 1.00 43.91 102 LEU A O 1
ATOM 867 N N . TYR A 1 103 ? 4.764 -8.576 11.328 1.00 48.25 103 TYR A N 1
ATOM 868 C CA . TYR A 1 103 ? 5.531 -7.326 11.344 1.00 48.25 103 TYR A CA 1
ATOM 869 C C . TYR A 1 103 ? 6.192 -7.047 12.702 1.00 48.25 103 TYR A C 1
ATOM 871 O O . TYR A 1 103 ? 7.313 -6.540 12.738 1.00 48.25 103 TYR A O 1
ATOM 879 N N . ILE A 1 104 ? 5.540 -7.396 13.817 1.00 46.34 104 ILE A N 1
ATOM 880 C CA . ILE A 1 104 ? 6.121 -7.277 15.164 1.00 46.34 104 ILE A CA 1
ATOM 881 C C . ILE A 1 104 ? 7.275 -8.272 15.324 1.00 46.34 104 ILE A C 1
ATOM 883 O O . ILE A 1 104 ? 8.374 -7.849 15.681 1.00 46.34 104 ILE A O 1
ATOM 887 N N . HIS A 1 105 ? 7.094 -9.544 14.945 1.00 41.41 105 HIS A N 1
ATOM 888 C CA . HIS A 1 105 ? 8.190 -10.521 14.982 1.00 41.41 105 HIS A CA 1
ATOM 889 C 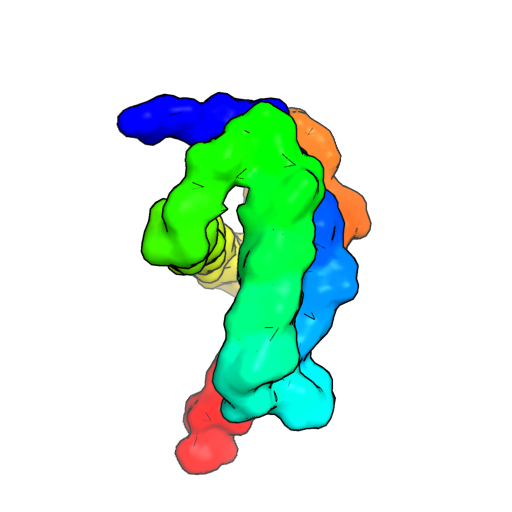C . HIS A 1 105 ? 9.353 -10.148 14.046 1.00 41.41 105 HIS A C 1
ATOM 891 O O . HIS A 1 105 ? 10.517 -10.325 14.403 1.00 41.41 105 HIS A O 1
ATOM 897 N N . GLN A 1 106 ? 9.085 -9.578 12.865 1.00 44.44 106 GLN A N 1
ATOM 898 C CA . GLN A 1 106 ? 10.141 -9.123 11.948 1.00 44.44 106 GLN A CA 1
ATOM 899 C C . GLN A 1 106 ? 10.845 -7.835 12.401 1.00 44.44 106 GLN A C 1
ATOM 901 O O . GLN A 1 106 ? 12.024 -7.650 12.091 1.00 44.44 106 GLN A O 1
ATOM 906 N N . GLY A 1 107 ? 10.151 -6.940 13.110 1.00 42.78 107 GLY A N 1
ATOM 907 C CA . GLY A 1 107 ? 10.746 -5.754 13.731 1.00 42.78 107 GLY A CA 1
ATOM 908 C C . GLY A 1 107 ? 11.688 -6.113 14.882 1.00 42.78 107 GLY A C 1
ATOM 909 O O . GLY A 1 107 ? 12.761 -5.525 14.996 1.00 42.78 107 GLY A O 1
ATOM 910 N N . GLU A 1 108 ? 11.335 -7.125 15.676 1.00 39.53 108 GLU A N 1
ATOM 911 C CA . GLU A 1 108 ? 12.174 -7.642 16.767 1.00 39.53 108 GLU A CA 1
ATOM 912 C C . GLU A 1 108 ? 13.406 -8.408 16.248 1.00 39.53 108 GLU A C 1
ATOM 914 O O . GLU A 1 108 ? 14.500 -8.238 16.783 1.00 39.53 108 GLU A O 1
ATOM 919 N N . LEU A 1 109 ? 13.298 -9.135 15.128 1.00 34.22 109 LEU A N 1
ATOM 920 C CA . LEU A 1 109 ? 14.439 -9.807 14.479 1.00 34.22 109 LEU A CA 1
ATOM 921 C C . LEU A 1 109 ? 15.527 -8.850 13.954 1.00 34.22 109 LEU A C 1
ATOM 923 O O . LEU A 1 109 ? 16.664 -9.275 13.753 1.00 34.22 109 LEU A O 1
ATOM 927 N N . LYS A 1 110 ? 15.211 -7.567 13.728 1.00 35.03 110 LYS A N 1
ATOM 928 C CA . LYS A 1 110 ? 16.195 -6.545 13.316 1.00 35.03 110 LYS A CA 1
ATOM 929 C C . LYS A 1 110 ? 16.827 -5.777 14.477 1.00 35.03 110 LYS A C 1
ATOM 931 O O . LYS A 1 110 ? 17.820 -5.100 14.245 1.00 35.03 110 LYS A O 1
ATOM 936 N N . LEU A 1 111 ? 16.270 -5.863 15.684 1.00 32.41 111 LEU A N 1
ATOM 937 C CA . LEU A 1 111 ? 16.820 -5.228 16.891 1.00 32.41 111 LEU A CA 1
ATOM 938 C C . LEU A 1 111 ? 17.666 -6.194 17.740 1.00 32.41 111 LEU A C 1
ATOM 940 O O . LEU A 1 111 ? 18.269 -5.772 18.719 1.00 32.41 111 LEU A O 1
ATOM 944 N N . LEU A 1 112 ? 17.732 -7.471 17.350 1.00 29.98 112 LEU A N 1
ATOM 945 C CA . LEU A 1 112 ? 18.543 -8.519 17.984 1.00 29.98 112 LEU A CA 1
ATOM 946 C C . LEU A 1 112 ? 19.836 -8.853 17.206 1.00 29.98 112 LEU A C 1
ATOM 948 O O . LEU A 1 112 ? 20.375 -9.951 17.346 1.00 29.98 112 LEU A O 1
ATOM 952 N N . ARG A 1 113 ? 20.350 -7.926 16.389 1.00 30.39 113 ARG A N 1
ATOM 953 C CA . ARG A 1 113 ? 21.703 -8.003 15.815 1.00 30.39 113 ARG A CA 1
ATOM 954 C C . ARG A 1 113 ? 22.473 -6.717 16.033 1.00 30.39 113 ARG A C 1
ATOM 956 O O . ARG A 1 113 ? 21.868 -5.646 15.821 1.00 30.39 113 ARG A O 1
#

Sequence (113 aa):
MEWNNELIMEFLDPYDLEPMIWNPQNEHHKDRNHVYDAWKRIQSSLSIDFSLKVLKKKKENLMATYRKLAMTVRNSTTELECTKYTSQNGLHTKKWPHFCILYIHQGELKLLR

pLDDT: mean 70.67, std 20.87, range [29.98, 95.0]

InterPro domains:
  IPR006578 MADF domain [PF10545] (14-99)
  IPR006578 MADF domain [PS51029] (10-110)